Protein AF-A0A1I3LZV3-F1 (afdb_monomer_lite)

Radius of gyration: 14.4 Å; chains: 1; bounding box: 35×17×37 Å

Sequence (67 aa):
MSNDYDYLSMDQLNDRIAILEDNIRQLIEQAAAASGEQNESRIADRINQQNDELDRLVKIRESRQKK

pLDDT: mean 89.93, std 11.05, range [44.0, 98.5]

Foldseek 3Di:
DPDPCLPDDLVRLVVVLVVLVVVLVVLVVVLVVDDDDVSNVVSVVVNVVSVVVNVVSVVSNVVVVVD

Structure (mmCIF, N/CA/C/O backbone):
data_AF-A0A1I3LZV3-F1
#
_entry.id   AF-A0A1I3LZV3-F1
#
loop_
_atom_site.group_PDB
_atom_site.id
_atom_site.type_symbol
_atom_site.label_atom_id
_atom_site.label_alt_id
_atom_site.label_comp_id
_atom_site.label_asym_id
_a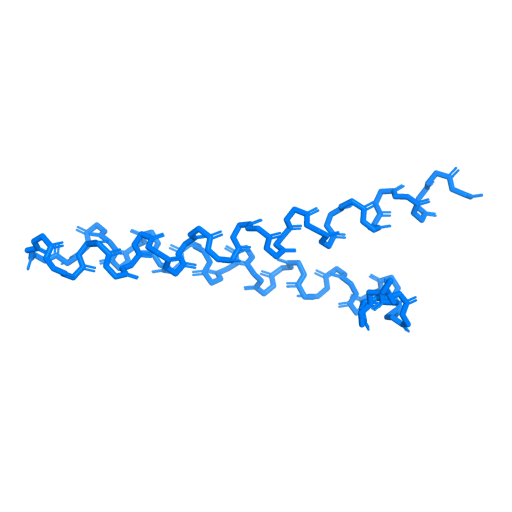tom_site.label_entity_id
_atom_site.label_seq_id
_atom_site.pdbx_PDB_ins_code
_atom_site.Cartn_x
_atom_site.Cartn_y
_atom_site.Cartn_z
_atom_site.occupancy
_atom_site.B_iso_or_equiv
_atom_site.auth_seq_id
_atom_site.auth_comp_id
_atom_site.auth_asym_id
_atom_site.auth_atom_id
_atom_site.pdbx_PDB_model_num
ATOM 1 N N . MET A 1 1 ? 20.867 -8.992 -0.331 1.00 44.00 1 MET A N 1
ATOM 2 C CA . MET A 1 1 ? 19.644 -9.809 -0.430 1.00 44.00 1 MET A CA 1
ATOM 3 C C . MET A 1 1 ? 19.039 -9.500 -1.780 1.00 44.00 1 MET A C 1
ATOM 5 O O . MET A 1 1 ? 18.849 -8.321 -2.050 1.00 44.00 1 MET A O 1
ATOM 9 N N . SER A 1 2 ? 18.861 -10.497 -2.647 1.00 52.16 2 SER A N 1
ATOM 10 C CA . SER A 1 2 ? 18.107 -10.308 -3.891 1.00 52.16 2 SER A CA 1
ATOM 11 C C . SER A 1 2 ? 16.693 -9.897 -3.507 1.00 52.16 2 SER A C 1
ATOM 13 O O . SER A 1 2 ? 16.099 -10.542 -2.645 1.00 52.16 2 SER A O 1
ATOM 15 N N . ASN A 1 3 ? 16.192 -8.795 -4.055 1.00 65.44 3 ASN A N 1
ATOM 16 C CA . ASN A 1 3 ? 14.807 -8.424 -3.817 1.00 65.44 3 ASN A CA 1
ATOM 17 C C . ASN A 1 3 ? 13.978 -9.392 -4.669 1.00 65.44 3 ASN A C 1
ATOM 19 O O . ASN A 1 3 ? 14.226 -9.480 -5.869 1.00 65.44 3 ASN A O 1
ATOM 23 N N . ASP A 1 4 ? 13.020 -10.131 -4.101 1.00 70.81 4 ASP A N 1
ATOM 24 C CA . ASP A 1 4 ? 12.219 -11.115 -4.866 1.00 70.81 4 ASP A CA 1
ATOM 25 C C . ASP A 1 4 ? 11.496 -10.478 -6.077 1.00 70.81 4 ASP A C 1
ATOM 27 O O . ASP A 1 4 ? 11.078 -11.147 -7.022 1.00 70.81 4 ASP A O 1
ATOM 31 N N . TYR A 1 5 ? 11.405 -9.149 -6.076 1.00 78.75 5 TYR A N 1
ATOM 32 C CA . TYR A 1 5 ? 10.847 -8.300 -7.119 1.00 78.75 5 TYR A CA 1
ATOM 33 C C . TYR A 1 5 ? 11.791 -8.019 -8.303 1.00 78.75 5 TYR A C 1
ATOM 35 O O . TYR A 1 5 ? 11.326 -7.571 -9.354 1.00 78.75 5 TYR A O 1
ATOM 43 N N . ASP A 1 6 ? 13.092 -8.306 -8.183 1.00 78.06 6 ASP A N 1
ATOM 44 C CA . ASP A 1 6 ? 14.086 -8.060 -9.238 1.00 78.06 6 ASP A CA 1
ATOM 45 C C . ASP A 1 6 ? 13.820 -8.905 -10.497 1.00 78.06 6 ASP A C 1
ATOM 47 O O . ASP A 1 6 ? 14.200 -8.495 -11.594 1.00 78.06 6 ASP A O 1
ATOM 51 N N . TYR A 1 7 ? 13.100 -10.025 -10.360 1.00 84.56 7 TYR A N 1
ATOM 52 C CA . TYR A 1 7 ? 12.720 -10.922 -11.458 1.00 84.56 7 TYR A CA 1
ATOM 53 C C . TYR A 1 7 ? 11.385 -10.579 -12.132 1.00 84.56 7 TYR A C 1
ATOM 55 O O . TYR A 1 7 ? 11.062 -11.166 -13.164 1.00 84.56 7 TYR A O 1
ATOM 63 N N . LEU A 1 8 ? 10.594 -9.656 -11.575 1.00 89.12 8 LEU A N 1
ATOM 64 C CA . LEU A 1 8 ? 9.308 -9.280 -12.170 1.00 89.12 8 LEU A CA 1
ATOM 65 C C . LEU A 1 8 ? 9.505 -8.543 -13.491 1.00 89.12 8 LEU A C 1
ATOM 67 O O . LEU A 1 8 ? 10.413 -7.718 -13.601 1.00 89.12 8 LEU A O 1
ATOM 71 N N . SER A 1 9 ? 8.616 -8.757 -14.460 1.00 93.06 9 SER A N 1
ATOM 72 C CA . SER A 1 9 ? 8.511 -7.874 -15.626 1.00 93.06 9 SER A CA 1
ATOM 73 C C . SER A 1 9 ? 8.009 -6.480 -15.219 1.00 93.06 9 SER A C 1
ATOM 75 O O . SER A 1 9 ? 7.548 -6.271 -14.095 1.00 93.06 9 SER A O 1
ATOM 77 N N . MET A 1 10 ? 8.109 -5.498 -16.121 1.00 93.69 10 MET A N 1
ATOM 78 C CA . MET A 1 10 ? 7.592 -4.149 -15.861 1.00 93.69 10 MET A CA 1
ATOM 79 C C . MET A 1 10 ? 6.072 -4.153 -15.636 1.00 93.69 10 MET A C 1
ATOM 81 O O . MET A 1 10 ? 5.595 -3.497 -14.714 1.00 93.69 10 MET A O 1
ATOM 85 N N . ASP A 1 11 ? 5.333 -4.941 -16.418 1.00 95.38 11 ASP A N 1
ATOM 86 C CA . ASP A 1 11 ? 3.879 -5.075 -16.277 1.00 95.38 11 ASP A CA 1
ATOM 87 C C . ASP A 1 11 ? 3.515 -5.716 -14.935 1.00 95.38 11 ASP A C 1
ATOM 89 O O . ASP A 1 11 ? 2.730 -5.157 -14.180 1.00 95.38 11 ASP A O 1
ATOM 93 N N . GLN A 1 12 ? 4.191 -6.808 -14.557 1.00 95.00 12 GLN A N 1
ATOM 94 C CA . GLN A 1 12 ? 3.978 -7.458 -13.258 1.00 95.00 12 GLN A CA 1
ATOM 95 C C . GLN A 1 12 ? 4.302 -6.537 -12.074 1.00 95.00 12 GLN A C 1
ATOM 97 O O . GLN A 1 12 ? 3.672 -6.628 -11.021 1.00 95.00 12 GLN A O 1
ATOM 102 N N . LEU A 1 13 ? 5.309 -5.672 -12.223 1.00 95.38 13 LEU A N 1
ATOM 103 C CA . LEU A 1 13 ? 5.659 -4.680 -11.214 1.00 95.38 13 LEU A CA 1
ATOM 104 C C . LEU A 1 13 ? 4.564 -3.612 -11.083 1.00 95.38 13 LEU A C 1
ATOM 106 O O . LEU A 1 13 ? 4.183 -3.274 -9.964 1.00 95.38 13 LEU A O 1
ATOM 110 N N . ASN A 1 14 ? 4.034 -3.121 -12.205 1.00 96.19 14 ASN A N 1
ATOM 111 C CA . ASN A 1 14 ? 2.933 -2.158 -12.221 1.00 96.19 14 ASN A CA 1
ATOM 112 C C . ASN A 1 14 ? 1.642 -2.751 -11.643 1.00 96.19 14 ASN A C 1
ATOM 114 O O . ASN A 1 14 ? 0.993 -2.093 -10.835 1.00 96.19 14 ASN A O 1
ATOM 118 N N . ASP A 1 15 ? 1.312 -3.997 -11.987 1.00 97.44 15 ASP A N 1
ATOM 119 C CA . ASP A 1 15 ? 0.133 -4.693 -11.463 1.00 97.44 15 ASP A CA 1
ATOM 120 C C . ASP A 1 15 ? 0.198 -4.823 -9.938 1.00 97.44 15 ASP A C 1
ATOM 122 O O . ASP A 1 15 ? -0.768 -4.533 -9.235 1.00 97.44 15 ASP A O 1
ATOM 126 N N . ARG A 1 16 ? 1.359 -5.207 -9.394 1.00 96.62 16 ARG A N 1
ATOM 127 C CA . ARG A 1 16 ? 1.546 -5.307 -7.938 1.00 96.62 16 ARG A CA 1
ATOM 128 C C . ARG A 1 16 ? 1.468 -3.954 -7.240 1.00 96.62 16 ARG A C 1
ATOM 130 O O . ARG A 1 16 ? 0.879 -3.876 -6.167 1.00 96.62 16 ARG A O 1
ATOM 137 N N . ILE A 1 17 ? 2.031 -2.906 -7.844 1.00 97.00 17 ILE A N 1
ATOM 138 C CA . ILE A 1 17 ? 1.897 -1.533 -7.341 1.00 97.00 17 ILE A CA 1
ATOM 139 C C . ILE A 1 17 ? 0.415 -1.145 -7.271 1.00 97.00 17 ILE A C 1
ATOM 141 O O . ILE A 1 17 ? -0.038 -0.716 -6.214 1.00 97.00 17 ILE A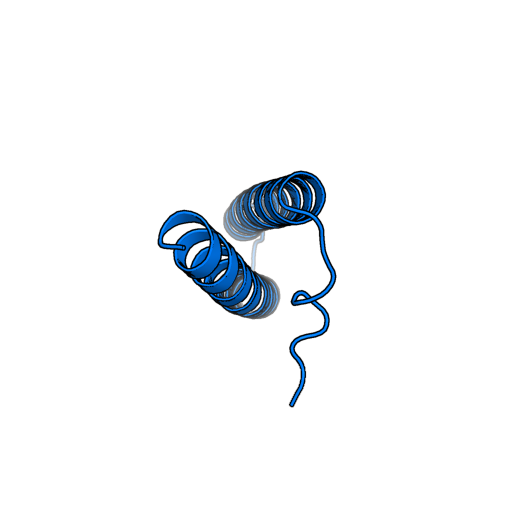 O 1
ATOM 145 N N . ALA A 1 18 ? -0.352 -1.378 -8.340 1.00 98.12 18 ALA A N 1
ATOM 146 C CA . ALA A 1 18 ? -1.780 -1.067 -8.373 1.00 98.12 18 ALA A CA 1
ATOM 147 C C . ALA A 1 18 ? -2.576 -1.848 -7.311 1.00 98.12 18 ALA A C 1
ATOM 149 O O . ALA A 1 18 ? -3.455 -1.288 -6.659 1.00 98.12 18 ALA A O 1
ATOM 150 N N . ILE A 1 19 ? -2.238 -3.125 -7.090 1.00 98.00 19 ILE A N 1
ATOM 151 C CA . ILE A 1 19 ? -2.843 -3.947 -6.030 1.00 98.00 19 ILE A CA 1
ATOM 152 C C . ILE A 1 19 ? -2.544 -3.370 -4.639 1.00 98.00 19 ILE A C 1
ATOM 154 O O . ILE A 1 19 ? -3.446 -3.293 -3.808 1.00 98.00 19 ILE A O 1
ATOM 158 N N . LEU A 1 20 ? -1.301 -2.962 -4.363 1.00 97.94 20 LEU A N 1
ATOM 159 C CA . LEU A 1 20 ? -0.938 -2.357 -3.075 1.00 97.94 20 LEU A CA 1
ATOM 160 C C . LEU A 1 20 ? -1.641 -1.014 -2.857 1.00 97.94 20 LEU A C 1
ATOM 162 O O . LEU A 1 20 ? -2.157 -0.773 -1.770 1.00 97.94 20 LEU A O 1
ATOM 166 N N . GLU A 1 21 ? -1.710 -0.163 -3.879 1.00 98.25 21 GLU A N 1
ATOM 167 C CA . GLU A 1 21 ? -2.420 1.119 -3.802 1.00 98.25 21 GLU A CA 1
ATOM 168 C C . GLU A 1 21 ? -3.917 0.929 -3.507 1.00 98.25 21 GLU A C 1
ATOM 170 O O . GLU A 1 21 ? -4.476 1.646 -2.670 1.00 98.25 21 GLU A O 1
ATOM 175 N N . ASP A 1 22 ? -4.564 -0.052 -4.145 1.00 98.50 22 ASP A N 1
ATOM 176 C CA . ASP A 1 22 ? -5.970 -0.369 -3.879 1.00 98.50 22 ASP A CA 1
ATOM 177 C C . ASP A 1 22 ? -6.172 -0.928 -2.464 1.00 98.50 22 ASP A C 1
ATOM 179 O O . ASP A 1 22 ? -7.048 -0.473 -1.729 1.00 98.50 22 ASP A O 1
ATOM 183 N N . ASN A 1 23 ? -5.302 -1.840 -2.026 1.00 98.06 23 ASN A N 1
ATOM 184 C CA . ASN A 1 23 ? -5.355 -2.386 -0.674 1.00 98.06 23 ASN A CA 1
ATOM 185 C C . ASN A 1 23 ? -5.162 -1.301 0.402 1.00 98.06 23 ASN A C 1
ATOM 187 O O . ASN A 1 23 ? -5.878 -1.302 1.405 1.00 98.06 23 ASN A O 1
ATOM 191 N N . ILE A 1 24 ? -4.237 -0.354 0.202 1.00 98.06 24 ILE A N 1
ATOM 192 C CA . ILE A 1 24 ? -4.032 0.781 1.115 1.00 98.06 24 ILE A CA 1
ATOM 193 C C . ILE A 1 24 ? -5.291 1.649 1.173 1.00 98.06 24 ILE A C 1
ATOM 195 O O . ILE A 1 24 ? -5.720 2.019 2.267 1.00 98.06 24 ILE A O 1
ATOM 199 N N . ARG A 1 25 ? -5.927 1.933 0.029 1.00 97.62 25 ARG A N 1
ATOM 200 C CA . ARG A 1 25 ? -7.193 2.682 -0.014 1.00 97.62 25 ARG A CA 1
ATOM 201 C C . ARG A 1 25 ? -8.285 1.977 0.791 1.00 97.62 25 ARG A C 1
ATOM 203 O O . ARG A 1 25 ? -8.889 2.599 1.661 1.00 97.62 25 ARG A O 1
ATOM 210 N N . GLN A 1 26 ? -8.477 0.677 0.570 1.00 97.19 26 GLN A N 1
ATOM 211 C CA . GLN A 1 26 ? -9.459 -0.118 1.313 1.00 97.19 26 GLN A CA 1
ATOM 212 C C . GLN A 1 26 ? -9.164 -0.148 2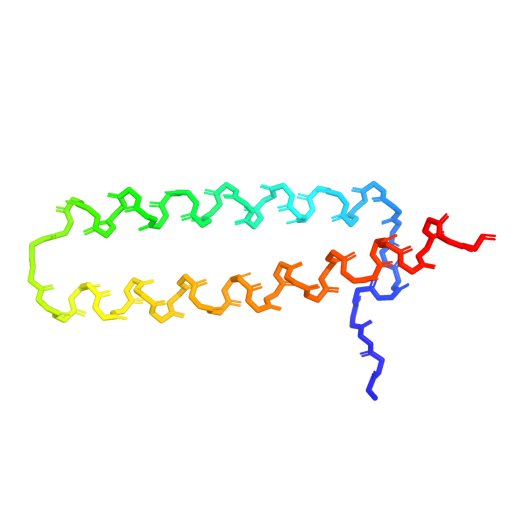.820 1.00 97.19 26 GLN A C 1
ATOM 214 O O . GLN A 1 26 ? -10.088 -0.162 3.633 1.00 97.19 26 GLN A O 1
ATOM 219 N N . LEU A 1 27 ? -7.889 -0.163 3.220 1.00 95.69 27 LEU A N 1
ATOM 220 C CA . LEU A 1 27 ? -7.506 -0.108 4.631 1.00 95.69 27 LEU A CA 1
ATOM 221 C C . LEU A 1 27 ? -7.778 1.262 5.255 1.00 95.69 27 LEU A C 1
ATOM 223 O O . LEU A 1 27 ? -8.217 1.315 6.399 1.00 95.69 27 LEU A O 1
ATOM 227 N N . ILE A 1 28 ? -7.564 2.357 4.524 1.00 94.00 28 ILE A N 1
ATOM 228 C CA . ILE A 1 28 ? -7.915 3.707 4.987 1.00 94.00 28 ILE A CA 1
ATOM 229 C C . ILE A 1 28 ? -9.431 3.823 5.188 1.00 94.00 28 ILE A C 1
ATOM 231 O O . ILE A 1 28 ? -9.878 4.339 6.211 1.00 94.00 28 ILE A O 1
ATOM 235 N N . GLU A 1 29 ? -10.227 3.290 4.260 1.00 94.19 29 GLU A N 1
ATOM 236 C CA . GLU A 1 29 ? -11.689 3.241 4.391 1.00 94.19 29 GLU A CA 1
ATOM 237 C C . GLU A 1 29 ? -12.122 2.407 5.607 1.00 94.19 29 GLU A C 1
ATOM 239 O O . GLU A 1 29 ? -12.981 2.830 6.381 1.00 94.19 29 GLU A O 1
ATOM 244 N N . GLN A 1 30 ? -11.481 1.255 5.834 1.00 92.38 30 GLN A N 1
ATOM 245 C CA . GLN A 1 30 ? -11.709 0.437 7.029 1.00 92.38 30 GLN A CA 1
ATOM 246 C C . GLN A 1 30 ? -11.313 1.167 8.316 1.00 92.38 30 GLN A C 1
ATOM 248 O O . GLN A 1 30 ? -12.035 1.057 9.303 1.00 92.38 30 GLN A O 1
ATOM 253 N N . ALA A 1 31 ? -10.201 1.910 8.323 1.00 90.25 31 ALA A N 1
ATOM 254 C CA . ALA A 1 31 ? -9.769 2.694 9.479 1.00 90.25 31 ALA A CA 1
ATOM 255 C C . ALA A 1 31 ? -10.807 3.761 9.836 1.00 90.25 31 ALA A C 1
ATOM 257 O O . ALA A 1 31 ? -11.148 3.915 11.001 1.00 90.25 31 ALA A O 1
ATOM 258 N N . ALA A 1 32 ? -11.346 4.451 8.826 1.00 89.19 32 ALA A N 1
ATOM 259 C CA . ALA A 1 32 ? -12.375 5.469 9.011 1.00 89.19 32 ALA A CA 1
ATOM 260 C C . ALA A 1 32 ? -13.717 4.888 9.494 1.00 89.19 32 ALA A C 1
ATOM 262 O O . ALA A 1 32 ? -14.476 5.577 10.173 1.00 89.19 32 ALA A O 1
ATOM 263 N N . ALA A 1 33 ? -14.019 3.635 9.138 1.00 88.19 33 ALA A N 1
ATOM 264 C CA . ALA A 1 33 ? -15.241 2.939 9.541 1.00 88.19 33 ALA A CA 1
ATOM 265 C C . ALA A 1 33 ? -15.115 2.179 10.876 1.00 88.19 33 ALA A C 1
ATOM 267 O O . ALA A 1 33 ? -16.131 1.842 11.489 1.00 88.19 33 ALA A O 1
ATOM 268 N N . ALA A 1 34 ? -13.898 1.863 11.321 1.00 84.06 34 ALA A N 1
ATOM 269 C CA . ALA A 1 34 ? -13.665 1.141 12.561 1.00 84.06 34 ALA A CA 1
ATOM 270 C C . ALA A 1 34 ? -13.936 2.042 13.774 1.00 84.06 34 ALA A C 1
ATOM 272 O O . ALA A 1 34 ? -13.454 3.164 13.850 1.00 84.06 34 ALA A O 1
ATOM 273 N N . SER A 1 35 ? -14.675 1.530 14.760 1.00 74.94 35 SER A N 1
ATOM 274 C CA . SER A 1 35 ? -14.805 2.173 16.069 1.00 74.94 35 SER A CA 1
ATOM 275 C C . SER A 1 35 ? -13.918 1.453 17.089 1.00 74.94 35 SER A C 1
ATOM 277 O O . SER A 1 35 ? -14.203 0.301 17.435 1.00 74.94 35 SER A O 1
ATOM 279 N N . GLY A 1 36 ? -12.866 2.116 17.580 1.00 78.75 36 GLY A N 1
ATOM 280 C CA . GLY A 1 36 ? -12.075 1.679 18.736 1.00 78.75 36 GLY A CA 1
ATOM 281 C C . GLY A 1 36 ? -10.574 1.508 18.466 1.00 78.75 36 GLY A C 1
ATOM 282 O O . GLY A 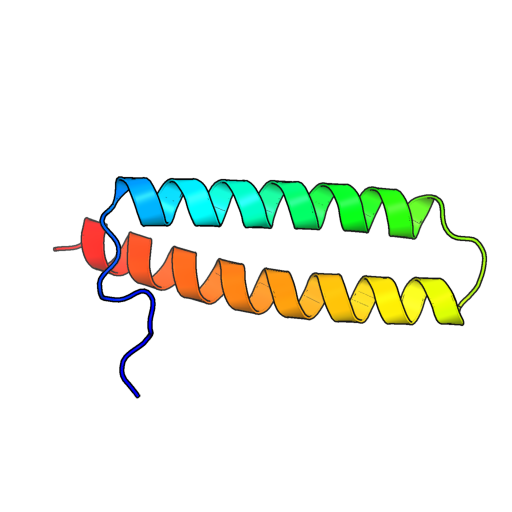1 36 ? -10.164 0.892 17.481 1.00 78.75 36 GLY A O 1
ATOM 283 N N . GLU A 1 37 ? -9.762 1.964 19.426 1.00 77.50 37 GLU A N 1
ATOM 284 C CA . GLU A 1 37 ? -8.297 2.107 19.326 1.00 77.50 37 GLU A CA 1
ATOM 285 C C . GLU A 1 37 ? -7.552 0.829 18.898 1.00 77.50 37 GLU A C 1
ATOM 287 O O . GLU A 1 37 ? -6.606 0.882 18.113 1.00 77.50 37 GLU A O 1
ATOM 292 N N . GLN A 1 38 ? -7.976 -0.352 19.370 1.00 80.81 38 GLN A N 1
ATOM 293 C CA . GLN A 1 38 ? -7.301 -1.612 19.029 1.00 80.81 38 GLN A CA 1
ATOM 294 C C . GLN A 1 38 ? -7.466 -1.990 17.547 1.00 80.81 38 GLN A C 1
ATOM 296 O O . GLN A 1 38 ? -6.559 -2.580 16.955 1.00 80.81 38 GLN A O 1
ATOM 301 N N . ASN A 1 39 ? -8.615 -1.675 16.944 1.00 84.62 39 ASN A N 1
ATOM 302 C CA . ASN A 1 39 ? -8.847 -1.932 15.524 1.00 84.62 39 ASN A CA 1
ATOM 303 C C . ASN A 1 39 ? -8.096 -0.911 14.668 1.00 84.62 39 ASN A C 1
ATOM 305 O O . ASN A 1 39 ? -7.453 -1.300 13.696 1.00 84.62 39 ASN A O 1
ATOM 309 N N . GLU A 1 40 ? -8.101 0.357 15.079 1.00 87.62 40 GLU A N 1
ATOM 310 C CA . GLU A 1 40 ? -7.354 1.430 14.417 1.00 87.62 40 GLU A CA 1
ATOM 311 C C . GLU A 1 40 ? -5.846 1.144 14.394 1.00 87.62 40 GLU A C 1
ATOM 313 O O . GLU A 1 40 ? -5.233 1.212 13.330 1.00 87.62 40 GLU A O 1
ATOM 318 N N . SER A 1 41 ? -5.254 0.712 15.515 1.00 91.00 41 SER A N 1
ATOM 319 C CA . SER A 1 41 ? -3.825 0.367 15.584 1.00 91.00 41 SER A CA 1
ATOM 320 C C . SER A 1 41 ? -3.453 -0.786 14.647 1.00 91.00 41 SER A C 1
ATOM 322 O O . SER A 1 41 ? -2.465 -0.690 13.925 1.00 91.00 41 SER A O 1
ATOM 324 N N . ARG A 1 42 ? -4.258 -1.856 14.589 1.00 92.75 42 ARG A N 1
ATOM 325 C CA . ARG A 1 42 ? -3.996 -2.987 13.677 1.00 92.75 42 ARG A CA 1
ATOM 326 C C . ARG A 1 42 ? -4.113 -2.588 12.210 1.00 92.75 42 ARG A C 1
ATOM 328 O O . ARG A 1 42 ? -3.382 -3.111 11.369 1.00 92.75 42 ARG A O 1
ATOM 335 N N . ILE A 1 43 ? -5.064 -1.714 11.884 1.00 94.62 43 ILE A N 1
ATOM 336 C CA . ILE A 1 43 ? -5.231 -1.213 10.520 1.00 94.62 43 ILE A CA 1
ATOM 337 C C . ILE A 1 43 ? -4.050 -0.307 10.155 1.00 94.62 43 ILE A C 1
ATOM 339 O O . ILE A 1 43 ? -3.481 -0.479 9.079 1.00 94.62 43 ILE A O 1
ATOM 343 N N . ALA A 1 44 ? -3.617 0.569 11.065 1.00 93.81 44 ALA A N 1
ATOM 344 C CA . ALA A 1 44 ? -2.440 1.414 10.881 1.00 93.81 44 ALA A CA 1
ATOM 345 C C . ALA A 1 44 ? -1.164 0.587 10.644 1.00 93.81 44 ALA A C 1
ATOM 347 O O . ALA A 1 44 ? -0.424 0.863 9.701 1.00 93.81 44 ALA A O 1
ATOM 348 N N . ASP A 1 45 ? -0.946 -0.480 11.417 1.00 96.06 45 ASP A N 1
ATOM 349 C CA . ASP A 1 45 ? 0.200 -1.377 11.227 1.00 96.06 45 ASP A CA 1
ATOM 350 C C . ASP A 1 45 ? 0.197 -2.025 9.833 1.00 96.06 45 ASP A C 1
ATOM 352 O O . ASP A 1 45 ? 1.232 -2.088 9.166 1.00 96.06 45 ASP A O 1
ATOM 356 N N . ARG A 1 46 ? -0.973 -2.463 9.350 1.00 96.81 46 ARG A N 1
ATOM 357 C CA . ARG A 1 46 ? -1.123 -3.036 8.001 1.00 96.81 46 ARG A CA 1
ATOM 358 C C . ARG A 1 46 ? -0.896 -1.997 6.905 1.00 96.81 46 ARG A C 1
ATOM 360 O O . ARG A 1 46 ? -0.263 -2.319 5.902 1.00 96.81 46 ARG A O 1
ATOM 367 N N . ILE A 1 47 ? -1.384 -0.769 7.090 1.00 96.81 47 ILE A N 1
ATOM 368 C CA . ILE A 1 47 ? -1.139 0.348 6.166 1.00 96.81 47 ILE A CA 1
ATOM 369 C C . ILE A 1 47 ? 0.364 0.628 6.074 1.00 96.81 47 ILE A C 1
ATOM 371 O O . ILE A 1 47 ? 0.891 0.761 4.972 1.00 96.81 47 ILE A O 1
ATOM 375 N N . ASN A 1 48 ? 1.070 0.671 7.205 1.00 97.62 48 ASN A N 1
ATOM 376 C CA . ASN A 1 48 ? 2.514 0.907 7.230 1.00 97.62 48 ASN A CA 1
ATOM 377 C C . ASN A 1 48 ? 3.280 -0.192 6.482 1.00 97.62 48 ASN A C 1
ATOM 379 O O . ASN A 1 48 ? 4.092 0.111 5.613 1.00 97.62 48 ASN A O 1
ATOM 383 N N . GLN A 1 49 ? 2.955 -1.463 6.736 1.00 97.25 49 GLN A N 1
ATOM 384 C CA . GLN A 1 49 ? 3.577 -2.594 6.038 1.00 97.25 49 GLN A CA 1
ATOM 385 C C . GLN A 1 49 ? 3.391 -2.526 4.516 1.00 97.25 49 GLN A C 1
ATOM 387 O O . GLN A 1 49 ? 4.331 -2.796 3.767 1.00 97.25 49 GLN A O 1
ATOM 392 N N . GLN A 1 50 ? 2.196 -2.150 4.052 1.00 97.75 50 GLN A N 1
ATOM 393 C CA . GLN A 1 50 ? 1.922 -2.036 2.619 1.00 97.75 50 GLN A CA 1
ATOM 394 C C . GLN A 1 50 ? 2.577 -0.812 1.983 1.00 97.75 50 GLN A C 1
ATOM 396 O O . GLN A 1 50 ? 3.061 -0.915 0.859 1.00 97.75 50 GLN A O 1
ATOM 401 N N . ASN A 1 51 ? 2.652 0.319 2.690 1.00 97.69 51 ASN A N 1
ATOM 402 C CA . ASN A 1 51 ? 3.396 1.488 2.218 1.00 97.69 51 ASN A CA 1
ATOM 403 C C . ASN A 1 51 ? 4.893 1.186 2.074 1.00 97.69 51 ASN A C 1
ATOM 405 O O . ASN A 1 51 ? 5.492 1.553 1.065 1.00 97.69 51 ASN A O 1
ATOM 409 N N . ASP A 1 52 ? 5.485 0.464 3.029 1.00 97.00 52 ASP A N 1
ATOM 410 C CA . ASP A 1 52 ? 6.887 0.043 2.950 1.00 97.00 52 ASP A CA 1
ATOM 411 C C . ASP A 1 52 ? 7.142 -0.870 1.743 1.00 97.00 52 ASP A C 1
ATOM 413 O O . ASP A 1 52 ? 8.197 -0.811 1.108 1.00 97.00 52 ASP A O 1
ATOM 417 N N . GLU A 1 53 ? 6.193 -1.751 1.422 1.00 95.81 53 GLU A N 1
ATOM 418 C CA . GLU A 1 53 ? 6.273 -2.588 0.227 1.00 95.81 53 GLU A CA 1
ATOM 419 C C . GLU A 1 53 ? 6.105 -1.775 -1.058 1.00 95.81 53 GLU A C 1
ATOM 421 O O . GLU A 1 53 ? 6.908 -1.927 -1.983 1.00 95.81 53 GLU A O 1
ATOM 426 N N . LEU A 1 54 ? 5.127 -0.871 -1.091 1.00 97.38 54 LEU A N 1
ATOM 427 C CA . LEU A 1 54 ? 4.864 0.015 -2.218 1.00 97.38 54 LEU A CA 1
ATOM 428 C C . LEU A 1 54 ? 6.095 0.869 -2.547 1.00 97.38 54 LEU A C 1
ATOM 430 O O . LEU A 1 54 ? 6.521 0.903 -3.701 1.00 97.38 54 LEU A O 1
ATOM 434 N N . ASP A 1 55 ? 6.724 1.483 -1.542 1.00 96.56 55 ASP A N 1
ATOM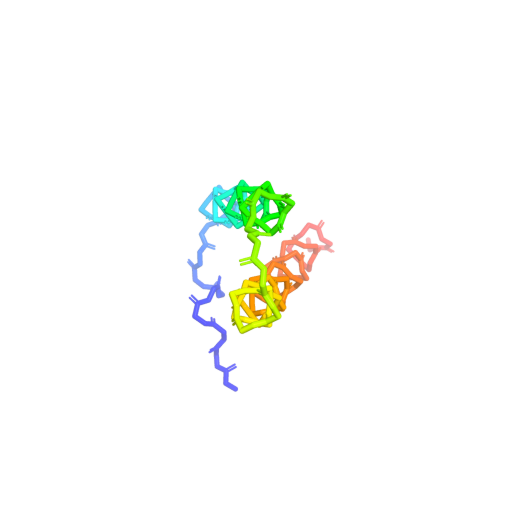 435 C CA . ASP A 1 55 ? 7.944 2.279 -1.711 1.00 96.56 55 ASP A CA 1
ATOM 436 C C . ASP A 1 55 ? 9.091 1.450 -2.314 1.00 96.56 55 ASP A C 1
ATOM 438 O O . ASP A 1 55 ? 9.772 1.893 -3.246 1.00 96.56 55 ASP A O 1
ATOM 442 N N . ARG A 1 56 ? 9.268 0.197 -1.865 1.00 94.38 56 ARG A N 1
ATOM 443 C CA . ARG A 1 56 ? 10.257 -0.718 -2.460 1.00 94.38 56 ARG A CA 1
ATOM 444 C C . ARG A 1 56 ? 9.970 -0.983 -3.940 1.00 94.38 56 ARG A C 1
ATOM 446 O O . ARG A 1 56 ? 10.897 -0.910 -4.750 1.00 94.38 56 ARG A O 1
ATOM 453 N N . LEU A 1 57 ? 8.722 -1.279 -4.309 1.00 95.00 57 LEU A N 1
ATOM 454 C CA . LEU A 1 57 ? 8.354 -1.563 -5.702 1.00 95.00 57 LEU A CA 1
ATOM 455 C C . LEU A 1 57 ? 8.487 -0.330 -6.601 1.00 95.00 57 LEU A C 1
ATOM 457 O O . LEU A 1 57 ? 8.995 -0.439 -7.720 1.00 95.00 57 LEU A O 1
ATOM 461 N N . VAL A 1 58 ? 8.096 0.847 -6.108 1.00 95.06 58 VAL A N 1
ATOM 462 C CA . VAL A 1 58 ? 8.240 2.115 -6.834 1.00 95.06 58 VAL A CA 1
ATOM 463 C C . VAL A 1 58 ? 9.714 2.417 -7.099 1.00 95.06 58 VAL A C 1
ATOM 465 O O . VAL A 1 58 ? 10.071 2.709 -8.240 1.00 95.06 58 VAL A O 1
ATOM 468 N N . LYS A 1 59 ? 10.600 2.243 -6.109 1.00 94.12 59 LYS A N 1
ATOM 469 C CA . LYS A 1 59 ? 12.053 2.422 -6.291 1.00 94.12 59 LYS A CA 1
ATOM 470 C C . LYS A 1 59 ? 12.632 1.493 -7.357 1.00 94.12 59 LYS A C 1
ATOM 472 O O . LYS A 1 59 ? 13.427 1.933 -8.191 1.00 94.12 59 LYS A O 1
ATOM 477 N N . ILE A 1 60 ? 12.219 0.222 -7.378 1.00 92.88 60 ILE A N 1
ATOM 478 C CA . ILE A 1 60 ? 12.621 -0.717 -8.437 1.00 92.88 60 ILE A CA 1
ATOM 479 C C . ILE A 1 60 ? 12.127 -0.217 -9.794 1.00 92.88 60 ILE A C 1
ATOM 481 O O . ILE A 1 60 ? 12.915 -0.154 -10.740 1.00 92.88 60 ILE A O 1
ATOM 485 N N . ARG A 1 61 ? 10.852 0.176 -9.892 1.00 94.25 61 ARG A N 1
ATOM 486 C CA . ARG A 1 61 ? 10.243 0.659 -11.137 1.00 94.25 61 ARG A CA 1
ATOM 487 C C . ARG A 1 61 ? 11.003 1.858 -11.693 1.00 94.25 61 ARG A C 1
ATOM 489 O O . ARG A 1 61 ? 11.389 1.855 -12.859 1.00 94.25 61 ARG A O 1
ATOM 496 N N . GLU A 1 62 ? 11.271 2.848 -10.848 1.00 94.00 62 GLU A N 1
ATOM 497 C CA . GLU A 1 62 ? 12.024 4.047 -11.219 1.00 94.00 62 GLU A CA 1
ATOM 498 C C . GLU A 1 62 ? 13.454 3.720 -11.651 1.00 94.00 62 GLU A C 1
ATOM 500 O O . GLU A 1 62 ? 13.940 4.262 -12.643 1.00 94.00 62 GLU A O 1
ATOM 505 N N . SER A 1 63 ? 14.135 2.808 -10.948 1.00 91.44 63 SER A N 1
ATOM 506 C CA . SER A 1 63 ? 15.494 2.391 -11.316 1.00 91.44 63 SER A CA 1
ATOM 507 C C . SER A 1 63 ? 15.564 1.733 -12.698 1.00 91.44 63 SER A C 1
ATOM 509 O O . SER A 1 63 ? 16.575 1.855 -13.387 1.00 91.44 63 SER A O 1
ATOM 511 N N . ARG A 1 64 ? 14.482 1.068 -13.123 1.00 89.75 64 ARG A N 1
ATOM 512 C CA . ARG A 1 64 ? 14.371 0.419 -14.435 1.00 89.75 64 ARG A CA 1
ATOM 513 C C . ARG A 1 64 ? 14.028 1.399 -15.548 1.00 89.75 64 ARG A C 1
ATOM 515 O O . ARG A 1 64 ? 14.504 1.215 -16.654 1.00 89.75 64 ARG A O 1
ATOM 522 N N . GLN A 1 65 ? 13.248 2.439 -15.256 1.00 87.75 65 GLN A N 1
ATOM 523 C CA . GLN A 1 65 ? 12.933 3.502 -16.220 1.00 87.75 65 GLN A CA 1
ATOM 524 C C . GLN A 1 65 ? 14.122 4.429 -16.507 1.00 87.75 65 GLN A C 1
ATOM 526 O O . GLN A 1 65 ? 14.151 5.080 -17.545 1.00 87.75 65 GLN A O 1
ATOM 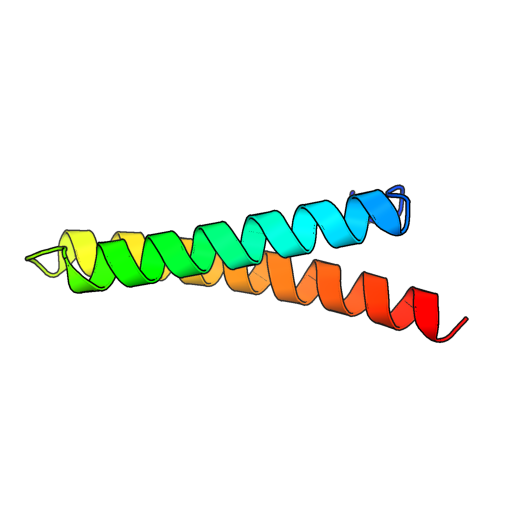531 N N . LYS A 1 66 ? 15.085 4.519 -15.580 1.00 82.88 66 LYS A N 1
ATOM 532 C CA . LYS A 1 66 ? 16.314 5.318 -15.734 1.00 82.88 66 LYS A CA 1
ATOM 533 C C . LYS A 1 66 ? 17.445 4.583 -16.472 1.00 82.88 66 LYS A C 1
ATOM 535 O O . LYS A 1 66 ? 18.503 5.180 -16.661 1.00 82.88 66 LYS A O 1
ATOM 540 N N . LYS A 1 67 ? 17.256 3.309 -16.825 1.00 58.59 67 LYS A N 1
ATOM 541 C CA . LYS A 1 67 ? 18.187 2.501 -17.627 1.00 58.59 67 LYS A CA 1
ATOM 542 C C . LYS A 1 67 ? 17.791 2.530 -19.094 1.00 58.59 67 LYS A C 1
ATOM 544 O O . LYS A 1 67 ? 18.730 2.513 -19.917 1.00 58.59 67 LYS A O 1
#

Secondary structure (DSSP, 8-state):
---GGGGS-HHHHHHHHHHHHHHHHHHHHHHHH--SHHHHHHHHHHHHHHHHHHHHHHHHHHHHHT-